Protein AF-A0A3A5AQ13-F1 (afdb_monomer_lite)

pLDDT: mean 82.37, std 20.92, range [38.09, 98.19]

Foldseek 3Di:
DPPPVVVPPLVVLVVVLVVLVVVLVVLVVVLVVLVVVLVVQLVVCVVVVNVVSNVVSVVVSVVVNVVSVVVNVVSVVVSVVSCVVDPSPPPPPPPPDD

Secondary structure (DSSP, 8-state):
--SGGGTTTHHHHHHHHHHHHHHHHHHHHHHHHHHHHHHHHHHHHHHTT-HHHHHHHHHHHHHHHHHHHHHHHHHHHHHHHHHHH-------------

Structure (mmCIF, N/CA/C/O backbone):
data_AF-A0A3A5AQ13-F1
#
_entry.id   AF-A0A3A5AQ13-F1
#
loop_
_atom_site.group_PDB
_atom_site.id
_atom_site.type_symbol
_atom_site.label_atom_id
_atom_site.label_alt_id
_atom_site.label_comp_id
_atom_site.label_asym_id
_atom_site.label_entity_id
_atom_site.label_seq_id
_atom_site.pdbx_PDB_ins_code
_atom_site.Cartn_x
_atom_site.Cartn_y
_atom_site.Cartn_z
_atom_site.occupancy
_atom_site.B_iso_or_equiv
_atom_site.auth_seq_id
_atom_site.auth_comp_id
_atom_site.auth_asym_id
_atom_site.auth_atom_id
_atom_site.pdbx_PDB_model_num
ATOM 1 N N . MET A 1 1 ? 24.583 -4.441 -42.143 1.00 41.78 1 MET A N 1
ATOM 2 C CA . MET A 1 1 ? 23.863 -5.119 -41.044 1.00 41.78 1 MET A CA 1
ATOM 3 C C . MET A 1 1 ? 24.475 -4.766 -39.685 1.00 41.78 1 MET A C 1
ATOM 5 O O . MET A 1 1 ? 25.097 -5.616 -39.075 1.00 41.78 1 MET A O 1
ATOM 9 N N . ARG A 1 2 ? 24.401 -3.507 -39.223 1.00 47.44 2 ARG A N 1
ATOM 10 C CA . ARG A 1 2 ? 24.935 -3.123 -37.889 1.00 47.44 2 ARG A CA 1
ATOM 11 C C . ARG A 1 2 ? 24.047 -2.176 -37.077 1.00 47.44 2 ARG A C 1
ATOM 13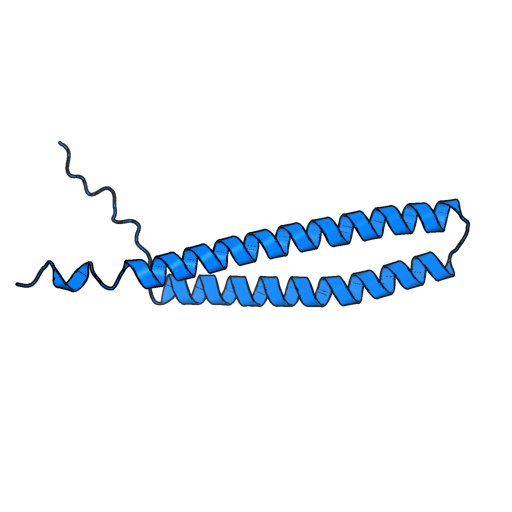 O O . ARG A 1 2 ? 24.408 -1.851 -35.951 1.00 47.44 2 ARG A O 1
ATOM 20 N N . GLU A 1 3 ? 22.902 -1.756 -37.612 1.00 46.75 3 GLU A N 1
ATOM 21 C CA . GLU A 1 3 ? 21.985 -0.842 -36.910 1.00 46.75 3 GLU A CA 1
ATOM 22 C C . GLU A 1 3 ? 20.636 -1.482 -36.552 1.00 46.75 3 GLU A C 1
ATOM 24 O O . GLU A 1 3 ? 19.991 -1.041 -35.605 1.00 46.75 3 GLU A O 1
ATOM 29 N N . GLU A 1 4 ? 20.239 -2.568 -37.220 1.00 45.78 4 GLU A N 1
ATOM 30 C CA . GLU A 1 4 ? 18.948 -3.233 -36.979 1.00 45.78 4 GLU A CA 1
ATOM 31 C C . GLU A 1 4 ? 18.975 -4.177 -35.762 1.00 45.78 4 GLU A C 1
ATOM 33 O O . GLU A 1 4 ? 17.996 -4.246 -35.025 1.00 45.78 4 GLU A O 1
ATOM 38 N N . GLU A 1 5 ? 20.122 -4.785 -35.437 1.00 46.28 5 GLU A N 1
ATOM 39 C CA . GLU A 1 5 ? 20.270 -5.685 -34.274 1.00 46.28 5 GLU A CA 1
ATOM 40 C C . GLU A 1 5 ? 20.201 -4.966 -32.909 1.00 46.28 5 GLU A C 1
ATOM 42 O O . GLU A 1 5 ? 20.099 -5.608 -31.866 1.00 46.28 5 GLU A O 1
ATOM 47 N N . LYS A 1 6 ? 20.240 -3.625 -32.874 1.00 47.88 6 LYS A N 1
ATOM 48 C CA . LYS A 1 6 ? 20.160 -2.856 -31.616 1.00 47.88 6 LYS A CA 1
ATOM 49 C C . LYS A 1 6 ? 18.740 -2.479 -31.191 1.00 47.88 6 LYS A C 1
ATOM 51 O O . LYS A 1 6 ? 18.560 -2.078 -30.043 1.00 47.88 6 LYS A O 1
ATOM 56 N N . LYS A 1 7 ? 17.737 -2.597 -32.068 1.00 48.56 7 LYS A N 1
ATOM 57 C CA . LYS A 1 7 ? 16.341 -2.255 -31.730 1.00 48.56 7 LYS A CA 1
ATOM 58 C C . LYS A 1 7 ? 15.591 -3.396 -31.036 1.00 48.56 7 LYS A C 1
ATOM 60 O O . LYS A 1 7 ? 14.689 -3.132 -30.252 1.00 48.56 7 LYS A O 1
ATOM 65 N N . GLU A 1 8 ? 16.010 -4.641 -31.242 1.00 46.59 8 GLU A N 1
ATOM 66 C CA . GLU A 1 8 ? 15.258 -5.831 -30.814 1.00 46.59 8 GLU A CA 1
ATOM 67 C C . GLU A 1 8 ? 15.323 -6.111 -29.295 1.00 46.59 8 GLU A C 1
ATOM 69 O O . GLU A 1 8 ? 14.461 -6.787 -28.741 1.00 46.59 8 GLU A O 1
ATOM 74 N N . TYR A 1 9 ? 16.297 -5.534 -28.577 1.00 49.91 9 TYR A N 1
ATOM 75 C CA . TYR A 1 9 ? 16.516 -5.794 -27.142 1.00 49.91 9 TYR A CA 1
ATOM 76 C C . TYR A 1 9 ? 16.085 -4.671 -26.180 1.00 49.91 9 TYR A C 1
ATOM 78 O O . TYR A 1 9 ? 16.162 -4.853 -24.961 1.00 49.91 9 TYR A O 1
ATOM 86 N N . LEU A 1 10 ? 15.629 -3.519 -26.686 1.00 53.03 10 LEU A N 1
ATOM 87 C CA . LEU A 1 10 ? 15.206 -2.380 -25.852 1.00 53.03 10 LEU A CA 1
ATOM 88 C C . LEU A 1 10 ? 13.770 -2.539 -25.314 1.00 53.03 10 LEU A C 1
ATOM 90 O O . LEU A 1 10 ? 13.493 -2.183 -24.166 1.00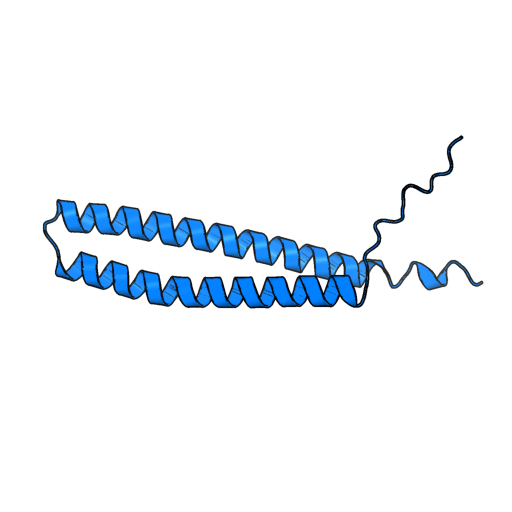 53.03 10 LEU A O 1
ATOM 94 N N . GLU A 1 11 ? 12.864 -3.136 -26.091 1.00 56.88 11 GLU A N 1
ATOM 95 C CA . GLU A 1 11 ? 11.444 -3.264 -25.725 1.00 56.88 11 GLU A CA 1
ATOM 96 C C . GLU A 1 11 ? 11.155 -4.142 -24.488 1.00 56.88 11 GLU A C 1
ATOM 98 O O . GLU A 1 11 ? 10.316 -3.750 -23.664 1.00 56.88 11 GLU A O 1
ATOM 103 N N . PRO A 1 12 ? 11.843 -5.282 -24.255 1.00 65.00 12 PRO A N 1
ATOM 104 C CA . PRO A 1 12 ? 11.530 -6.145 -23.116 1.00 65.00 12 PRO A CA 1
ATOM 105 C C . PRO A 1 12 ? 11.837 -5.493 -21.763 1.00 65.00 12 PRO A C 1
ATOM 107 O O . PRO A 1 12 ? 11.077 -5.661 -20.808 1.00 65.00 12 PRO A O 1
ATOM 110 N N . LYS A 1 13 ? 12.931 -4.724 -21.669 1.00 68.25 13 LYS A N 1
ATOM 111 C CA . LYS A 1 13 ? 13.359 -4.081 -20.415 1.00 68.25 13 LYS A CA 1
ATOM 112 C C . LYS A 1 13 ? 12.541 -2.830 -20.092 1.00 68.25 13 LYS A C 1
ATOM 114 O O . LYS A 1 13 ? 12.182 -2.632 -18.933 1.00 68.25 13 LYS A O 1
ATOM 119 N N . CYS A 1 14 ? 12.157 -2.038 -21.094 1.00 73.81 14 CYS A N 1
ATOM 120 C CA . CYS A 1 14 ? 11.274 -0.889 -20.866 1.00 73.81 14 CYS A CA 1
ATOM 121 C C . CYS A 1 14 ? 9.849 -1.316 -20.504 1.00 73.81 14 CYS A C 1
ATOM 123 O O . CYS A 1 14 ? 9.227 -0.709 -19.631 1.00 73.81 14 CYS A O 1
ATOM 125 N N . THR A 1 15 ? 9.375 -2.432 -21.062 1.00 81.31 15 THR A N 1
ATOM 126 C CA . THR A 1 15 ? 8.127 -3.069 -20.623 1.00 81.31 15 THR A CA 1
ATOM 127 C C . THR A 1 15 ? 8.211 -3.543 -19.165 1.00 81.31 15 THR A C 1
ATOM 129 O O . THR A 1 15 ? 7.252 -3.388 -18.411 1.00 81.31 15 THR A O 1
ATOM 132 N N . GLN A 1 16 ? 9.353 -4.083 -18.721 1.00 83.38 16 GLN A N 1
ATOM 133 C CA . GLN A 1 16 ? 9.552 -4.462 -17.313 1.00 83.38 16 GLN A CA 1
ATOM 134 C C . GLN A 1 16 ? 9.535 -3.248 -16.377 1.00 83.38 16 GLN A C 1
ATOM 136 O O . GLN A 1 16 ? 8.858 -3.288 -15.350 1.00 83.38 16 GLN A O 1
ATOM 141 N N . LEU A 1 17 ? 10.207 -2.153 -16.748 1.00 86.25 17 LEU A N 1
ATOM 142 C CA . LEU A 1 17 ? 10.188 -0.911 -15.972 1.00 86.25 17 LEU A CA 1
ATOM 143 C C . LEU A 1 17 ? 8.770 -0.331 -15.858 1.00 86.25 17 LEU A C 1
ATOM 145 O O . LEU A 1 17 ? 8.358 0.088 -14.777 1.00 86.25 17 LEU A O 1
ATOM 149 N N . MET A 1 18 ? 8.004 -0.353 -16.951 1.00 88.62 18 MET A N 1
ATOM 150 C CA . MET A 1 18 ? 6.599 0.062 -16.960 1.00 88.62 18 MET A CA 1
ATOM 151 C C . MET A 1 18 ? 5.765 -0.775 -15.984 1.00 88.62 18 MET A C 1
ATOM 153 O O . MET A 1 18 ? 5.117 -0.215 -15.104 1.00 88.62 18 MET A O 1
ATOM 157 N N . ARG A 1 19 ? 5.874 -2.108 -16.047 1.00 90.50 19 ARG A N 1
ATOM 158 C CA . ARG A 1 19 ? 5.176 -3.020 -15.123 1.00 90.50 19 ARG A CA 1
ATOM 159 C C . ARG A 1 19 ? 5.565 -2.797 -13.662 1.00 90.50 19 ARG A C 1
ATOM 161 O O . ARG A 1 19 ? 4.713 -2.896 -12.779 1.00 90.50 19 ARG A O 1
ATOM 168 N N . LEU A 1 20 ? 6.835 -2.496 -13.380 1.00 92.50 20 LEU A N 1
ATOM 169 C CA . LEU A 1 20 ? 7.288 -2.155 -12.027 1.00 92.50 20 LEU A CA 1
ATOM 170 C C . LEU A 1 20 ? 6.663 -0.842 -11.539 1.00 92.50 20 LEU A C 1
ATOM 172 O O . LEU A 1 20 ? 6.217 -0.771 -10.395 1.00 92.50 20 LEU A O 1
ATOM 176 N N . ARG A 1 21 ? 6.574 0.179 -12.400 1.00 94.12 21 ARG A N 1
ATOM 177 C CA . ARG A 1 21 ? 5.917 1.457 -12.079 1.00 94.12 21 ARG A CA 1
ATOM 178 C C . ARG A 1 21 ? 4.413 1.291 -11.853 1.00 94.12 21 ARG A C 1
ATOM 180 O O . ARG A 1 21 ? 3.894 1.828 -10.878 1.00 94.12 21 ARG A O 1
ATOM 187 N N . GLU A 1 22 ? 3.733 0.504 -12.681 1.00 96.00 22 GLU A N 1
ATOM 188 C CA . GLU A 1 22 ? 2.320 0.143 -12.483 1.00 96.00 22 GLU A CA 1
ATOM 189 C C . GLU A 1 22 ? 2.114 -0.615 -11.167 1.00 96.00 22 GLU A C 1
ATOM 191 O O . GLU A 1 22 ? 1.216 -0.297 -10.388 1.00 96.00 22 GLU A O 1
ATOM 196 N N . SER A 1 23 ? 2.998 -1.571 -10.866 1.00 96.38 23 SER A N 1
ATOM 197 C CA . SER A 1 23 ? 2.972 -2.313 -9.601 1.00 96.38 23 SER A CA 1
ATOM 198 C C . SER A 1 23 ? 3.170 -1.386 -8.399 1.00 96.38 23 SER A C 1
ATOM 200 O O . SER A 1 23 ? 2.464 -1.509 -7.398 1.00 96.38 23 SER A O 1
ATOM 202 N N . LEU A 1 24 ? 4.098 -0.427 -8.495 1.00 97.94 24 LEU A N 1
ATOM 203 C CA . LEU A 1 24 ? 4.322 0.586 -7.464 1.00 97.94 24 LEU A CA 1
ATOM 204 C C . LEU A 1 24 ? 3.084 1.469 -7.259 1.00 97.94 24 LEU A C 1
ATOM 206 O O . LEU A 1 24 ? 2.724 1.747 -6.115 1.00 97.94 24 LEU A O 1
ATOM 210 N N . HIS A 1 25 ? 2.424 1.882 -8.342 1.00 98.00 25 HIS A N 1
ATOM 211 C CA . HIS A 1 25 ? 1.178 2.641 -8.272 1.00 98.00 25 HIS A CA 1
ATOM 212 C C . HIS A 1 25 ? 0.085 1.844 -7.548 1.00 98.00 25 HIS A C 1
ATOM 214 O O . HIS A 1 25 ? -0.412 2.302 -6.522 1.00 98.00 25 HIS A O 1
ATOM 220 N N . GLY A 1 26 ? -0.172 0.599 -7.960 1.00 98.06 26 GLY A N 1
ATOM 221 C CA . GLY A 1 26 ? -1.164 -0.256 -7.301 1.00 98.06 26 GLY A CA 1
ATOM 222 C C . GLY A 1 26 ? -0.852 -0.542 -5.824 1.00 98.06 26 GLY A C 1
ATOM 223 O O . GLY A 1 26 ? -1.759 -0.658 -4.999 1.00 98.06 26 GLY A O 1
ATOM 224 N N . LEU A 1 27 ? 0.428 -0.620 -5.440 1.00 98.19 27 LEU A N 1
ATOM 225 C CA . LEU A 1 27 ? 0.825 -0.739 -4.033 1.00 98.19 27 LEU A CA 1
ATOM 226 C C . LEU A 1 27 ? 0.517 0.529 -3.222 1.00 98.19 27 LEU A C 1
ATOM 228 O O . LEU A 1 27 ? 0.122 0.417 -2.057 1.00 98.19 27 LEU A O 1
ATOM 232 N N . ARG A 1 28 ? 0.688 1.715 -3.815 1.00 98.19 28 ARG A N 1
ATOM 233 C CA . ARG A 1 28 ? 0.344 3.001 -3.187 1.00 98.19 28 ARG A CA 1
ATOM 234 C C . ARG A 1 28 ? -1.170 3.149 -3.042 1.00 98.19 28 ARG A C 1
ATOM 236 O O . ARG A 1 28 ? -1.628 3.406 -1.933 1.00 98.19 28 ARG A O 1
ATOM 243 N N . ASP A 1 29 ? -1.938 2.815 -4.074 1.00 98.00 29 ASP A N 1
ATOM 244 C CA . ASP A 1 29 ? -3.406 2.807 -4.002 1.00 98.00 29 ASP A CA 1
ATOM 245 C C . ASP A 1 29 ? -3.906 1.848 -2.917 1.00 98.00 29 ASP A C 1
ATOM 247 O O . ASP A 1 29 ? -4.788 2.168 -2.118 1.00 98.00 29 ASP A O 1
ATOM 251 N N . LYS A 1 30 ? -3.289 0.665 -2.818 1.00 97.12 30 LYS A N 1
ATOM 252 C CA . LYS A 1 30 ? -3.600 -0.299 -1.760 1.00 97.12 30 LYS A CA 1
ATOM 253 C C . LYS A 1 30 ? -3.280 0.245 -0.366 1.00 97.12 30 LYS A C 1
ATOM 255 O O . LYS A 1 30 ? -4.023 -0.045 0.574 1.00 97.12 30 LYS A O 1
ATOM 260 N N . LYS A 1 31 ? -2.189 1.005 -0.203 1.00 97.62 31 LYS A N 1
ATOM 261 C CA . LYS A 1 31 ? -1.849 1.669 1.067 1.00 97.62 31 LYS A CA 1
ATOM 262 C C . LYS A 1 31 ? -2.947 2.658 1.464 1.00 97.62 31 LYS A C 1
ATOM 264 O O . LYS A 1 31 ? -3.403 2.616 2.609 1.00 97.62 31 LYS A O 1
ATOM 269 N N . ASP A 1 32 ? -3.399 3.479 0.524 1.00 97.06 32 ASP A N 1
ATOM 270 C CA . ASP A 1 32 ? -4.444 4.476 0.765 1.00 97.06 32 ASP A CA 1
ATOM 271 C C . ASP A 1 32 ? -5.793 3.821 1.075 1.00 97.06 32 ASP A C 1
ATOM 273 O O . ASP A 1 32 ? -6.458 4.192 2.045 1.00 97.06 32 ASP A O 1
ATOM 277 N N . LEU A 1 33 ? -6.152 2.758 0.349 1.00 96.88 33 LEU A N 1
ATOM 278 C CA . LEU A 1 33 ? -7.358 1.978 0.618 1.00 96.88 33 LEU A CA 1
ATOM 279 C C . LEU A 1 33 ? -7.342 1.356 2.021 1.00 96.88 33 LEU A C 1
ATOM 281 O O . LEU A 1 33 ? -8.327 1.440 2.754 1.00 96.88 33 LEU A O 1
ATOM 285 N N . VAL A 1 34 ? -6.226 0.747 2.431 1.00 96.69 34 VAL A N 1
ATOM 286 C CA . VAL A 1 34 ? -6.096 0.144 3.768 1.00 96.69 34 VAL A CA 1
ATOM 287 C C . VAL A 1 34 ? -6.211 1.202 4.869 1.00 96.69 34 VAL A C 1
ATOM 289 O O . VAL A 1 34 ? -6.817 0.935 5.910 1.00 96.69 34 VAL A O 1
ATOM 292 N N . LYS A 1 35 ? -5.693 2.413 4.638 1.00 97.25 35 LYS A N 1
ATOM 293 C CA . LYS A 1 35 ? -5.876 3.550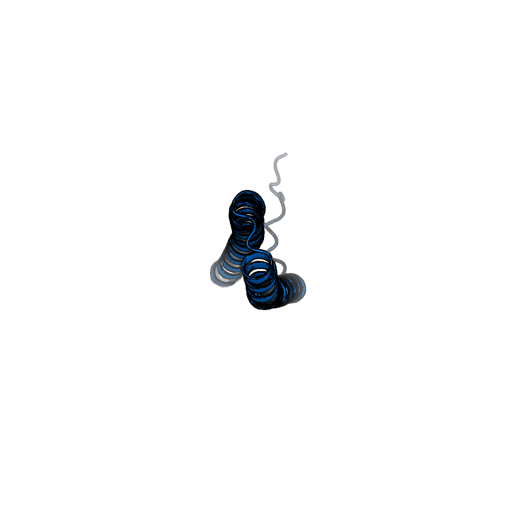 5.546 1.00 97.25 35 LYS A CA 1
ATOM 294 C C . LYS A 1 35 ? -7.347 3.973 5.629 1.00 97.25 35 LYS A C 1
ATOM 296 O O . LYS A 1 35 ? -7.867 4.088 6.738 1.00 97.25 35 LYS A O 1
ATOM 301 N N . ALA A 1 36 ? -8.030 4.117 4.495 1.00 97.12 36 ALA A N 1
ATOM 302 C CA . ALA A 1 36 ? -9.446 4.481 4.453 1.00 97.12 36 ALA A CA 1
ATOM 303 C C . ALA A 1 36 ? -10.339 3.445 5.165 1.00 97.12 36 ALA A C 1
ATOM 305 O O . ALA A 1 36 ? -11.201 3.812 5.964 1.00 97.12 36 ALA A O 1
ATOM 306 N N . ILE A 1 37 ? -10.088 2.147 4.949 1.00 96.19 37 ILE A N 1
ATOM 307 C CA . ILE A 1 37 ? -10.792 1.053 5.640 1.00 96.19 37 ILE A CA 1
ATOM 308 C C . ILE A 1 37 ? -10.547 1.118 7.151 1.00 96.19 37 ILE A C 1
ATOM 310 O O . ILE A 1 37 ? -11.487 0.993 7.935 1.00 96.19 37 ILE A O 1
ATOM 314 N N . LYS A 1 38 ? -9.297 1.339 7.581 1.00 97.50 38 LYS A N 1
ATOM 315 C CA . LYS A 1 38 ? -8.963 1.498 9.003 1.00 97.50 38 LYS A CA 1
ATOM 316 C C . LYS A 1 38 ? -9.735 2.655 9.631 1.00 97.50 38 LYS A C 1
ATOM 318 O O . LYS A 1 38 ? -10.284 2.488 10.713 1.00 97.50 38 LYS A O 1
ATOM 323 N N . GLU A 1 39 ? -9.797 3.806 8.971 1.00 97.88 39 GLU A N 1
ATOM 324 C CA . GLU A 1 39 ? -10.530 4.975 9.469 1.00 97.88 39 GLU A CA 1
ATOM 325 C C . GLU A 1 39 ? -12.042 4.731 9.540 1.00 97.88 39 GLU A C 1
ATOM 327 O O . GLU A 1 39 ? -12.671 5.092 10.532 1.00 97.88 39 GLU A O 1
ATOM 332 N N . ALA A 1 40 ? -12.627 4.081 8.530 1.00 97.62 40 ALA A N 1
ATOM 333 C CA . ALA A 1 40 ? -14.044 3.722 8.538 1.00 97.62 40 ALA A CA 1
ATOM 334 C C . ALA A 1 40 ? -14.386 2.759 9.686 1.00 97.62 40 ALA A C 1
ATOM 336 O O . ALA A 1 40 ? -15.351 2.983 10.417 1.00 97.62 40 ALA A O 1
ATOM 337 N N . ASN A 1 41 ? -13.559 1.732 9.885 1.00 97.25 41 ASN A N 1
ATOM 338 C CA . ASN A 1 41 ? -13.765 0.750 10.945 1.00 97.25 41 ASN A CA 1
ATOM 339 C C . ASN A 1 41 ? -13.569 1.360 12.338 1.00 97.25 41 ASN A C 1
ATOM 341 O O . ASN A 1 41 ? -14.343 1.051 13.240 1.00 97.25 41 ASN A O 1
ATOM 345 N N . LEU A 1 42 ? -12.580 2.246 12.516 1.00 97.50 42 LEU A N 1
ATOM 346 C CA . LEU A 1 42 ? -12.388 2.956 13.784 1.00 97.50 42 LEU A CA 1
ATOM 347 C C . LEU A 1 42 ? -13.602 3.811 14.134 1.00 97.50 42 LEU A C 1
ATOM 349 O O . LEU A 1 42 ? -14.131 3.658 15.229 1.00 97.50 42 LEU A O 1
ATOM 353 N N . ARG A 1 43 ? -14.110 4.613 13.188 1.00 97.38 43 ARG A N 1
ATOM 354 C CA . ARG A 1 43 ? -15.337 5.397 13.407 1.00 97.38 43 ARG A CA 1
ATOM 355 C C . ARG A 1 43 ? -16.514 4.508 13.813 1.00 97.38 43 ARG A C 1
ATOM 357 O O . ARG A 1 43 ? -17.279 4.864 14.700 1.00 97.38 43 ARG A O 1
ATOM 364 N N . SER A 1 44 ? -16.658 3.340 13.186 1.00 97.56 44 SER A N 1
ATOM 365 C CA . SER A 1 44 ? -17.716 2.386 13.540 1.00 97.56 44 SER A CA 1
ATOM 366 C C . SER A 1 44 ? -17.559 1.834 14.962 1.00 97.56 44 SER A C 1
ATOM 368 O O . SER A 1 44 ? -18.552 1.719 15.681 1.00 97.56 44 SER A O 1
ATOM 370 N N . ALA A 1 45 ? -16.334 1.488 15.367 1.00 96.81 45 ALA A N 1
ATOM 371 C CA . ALA A 1 45 ? -16.039 0.977 16.703 1.00 96.81 45 ALA A CA 1
ATOM 372 C C . ALA A 1 45 ? -16.242 2.054 17.782 1.00 96.81 45 ALA A C 1
ATOM 374 O O . ALA A 1 45 ? -16.850 1.777 18.815 1.00 96.81 45 ALA A O 1
ATOM 375 N N . GLU A 1 46 ? -15.805 3.287 17.514 1.00 95.31 46 GLU A N 1
ATOM 376 C CA . GLU A 1 46 ? -16.000 4.459 18.377 1.00 95.31 46 GLU A CA 1
ATOM 377 C C . GLU A 1 46 ? -17.489 4.762 18.574 1.00 95.31 46 GLU A C 1
ATOM 379 O O . GLU A 1 46 ? -17.956 4.827 19.708 1.00 95.31 46 GLU A O 1
ATOM 384 N N . ASN A 1 47 ? -18.266 4.827 17.486 1.00 97.50 47 ASN A N 1
ATOM 385 C CA . ASN A 1 47 ? -19.717 5.050 17.542 1.00 97.50 47 ASN A CA 1
ATOM 386 C C . ASN A 1 47 ? -20.472 3.943 18.295 1.00 97.50 47 ASN A C 1
ATOM 388 O O . ASN A 1 47 ? -21.584 4.165 18.770 1.00 97.50 47 ASN A O 1
ATOM 392 N N . SER A 1 48 ? -19.876 2.754 18.394 1.00 96.69 48 SER A N 1
ATOM 393 C CA . SER A 1 48 ? -20.443 1.598 19.093 1.00 96.69 48 SER A CA 1
ATOM 394 C C . SER A 1 48 ? -19.882 1.417 20.510 1.00 96.69 48 SER A C 1
ATOM 396 O O . SER A 1 48 ? -20.211 0.422 21.154 1.00 96.69 48 SER A O 1
ATOM 398 N N . ASN A 1 49 ? -19.033 2.333 21.000 1.00 96.56 49 ASN A N 1
ATOM 399 C CA . ASN A 1 49 ? -18.317 2.225 22.279 1.00 96.56 49 ASN A CA 1
ATOM 400 C C . ASN A 1 49 ? -17.567 0.886 22.452 1.00 96.56 49 ASN A C 1
ATOM 402 O O . ASN A 1 49 ? -17.618 0.266 23.514 1.00 96.56 49 ASN A O 1
ATOM 406 N N . GLN A 1 50 ? -16.860 0.432 21.411 1.00 97.06 50 GLN A N 1
ATOM 407 C CA . GLN A 1 50 ? -16.081 -0.814 21.416 1.00 97.06 50 GLN A CA 1
ATOM 408 C C . GLN A 1 50 ? -14.564 -0.532 21.420 1.00 97.06 50 GLN A C 1
ATOM 410 O O . GLN A 1 50 ? -13.911 -0.637 20.378 1.00 97.06 50 GLN A O 1
ATOM 415 N N . PRO A 1 51 ? -13.960 -0.181 22.572 1.00 94.69 51 PRO A N 1
ATOM 416 C CA . PRO A 1 51 ? -12.541 0.183 22.643 1.00 94.69 51 PRO A CA 1
ATOM 417 C C . PRO A 1 51 ? -11.599 -0.983 22.304 1.00 94.69 51 PRO A C 1
ATOM 419 O O . PRO A 1 51 ? -10.587 -0.782 21.633 1.00 94.69 51 PRO A O 1
ATOM 422 N N . GLU A 1 52 ? -11.950 -2.213 22.691 1.00 97.19 52 GLU A N 1
ATOM 423 C CA . GLU A 1 52 ? -11.174 -3.413 22.339 1.00 97.19 52 GLU A CA 1
ATOM 424 C C . GLU A 1 52 ? -11.168 -3.663 20.822 1.00 97.19 52 GLU A C 1
ATOM 426 O O . GLU A 1 52 ? -10.155 -4.073 20.245 1.00 97.19 52 GLU A O 1
ATOM 431 N N . GLU A 1 53 ? -12.284 -3.361 20.150 1.00 96.69 53 GLU A N 1
ATOM 432 C CA . GLU A 1 53 ? -12.382 -3.467 18.697 1.00 96.69 53 GLU A CA 1
ATOM 433 C C . GLU A 1 53 ? -11.498 -2.432 18.005 1.00 96.69 53 GLU A C 1
ATOM 435 O O . GLU A 1 53 ? -10.768 -2.768 17.069 1.00 96.69 53 GLU A O 1
ATOM 440 N N . ALA A 1 54 ? -11.510 -1.190 18.495 1.00 96.31 54 ALA A N 1
ATOM 441 C CA . ALA A 1 54 ? -10.653 -0.128 17.983 1.00 96.31 54 ALA A CA 1
ATOM 442 C C . ALA A 1 54 ? -9.163 -0.508 18.081 1.00 96.31 54 ALA A C 1
ATOM 444 O O . ALA A 1 54 ? -8.417 -0.375 17.103 1.00 96.31 54 ALA A O 1
ATOM 445 N N . GLU A 1 55 ? -8.735 -1.078 19.213 1.00 96.44 55 GLU A N 1
ATOM 446 C CA . GLU A 1 55 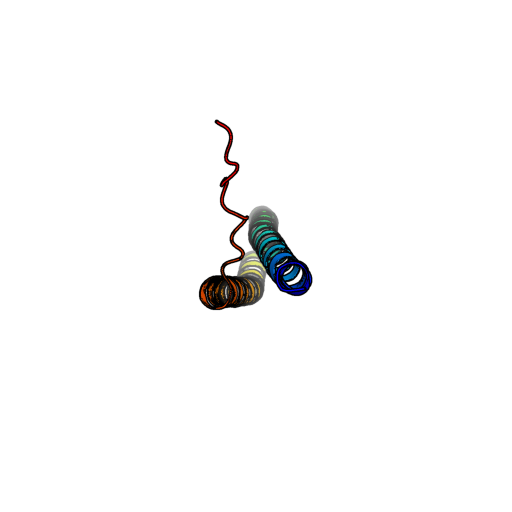? -7.362 -1.560 19.390 1.00 96.44 55 GLU A CA 1
ATOM 447 C C . GLU A 1 55 ? -7.026 -2.695 18.407 1.00 96.44 55 GLU A C 1
ATOM 449 O O . GLU A 1 55 ? -5.962 -2.702 17.771 1.00 96.44 55 GLU A O 1
ATOM 454 N N . ARG A 1 56 ? -7.950 -3.646 18.222 1.00 96.81 56 ARG A N 1
ATOM 455 C CA . ARG A 1 56 ? -7.793 -4.759 17.277 1.00 96.81 56 ARG A CA 1
ATOM 456 C C . ARG A 1 56 ? -7.668 -4.274 15.833 1.00 96.81 56 ARG A C 1
ATOM 458 O O . ARG A 1 56 ? -6.808 -4.773 15.098 1.00 96.81 56 ARG A O 1
ATOM 465 N N . ILE A 1 57 ? -8.483 -3.301 15.429 1.00 97.31 57 ILE A N 1
ATOM 466 C CA . ILE A 1 57 ? -8.415 -2.655 14.111 1.00 97.31 57 ILE A CA 1
ATOM 467 C C . ILE A 1 57 ? -7.041 -2.010 13.918 1.00 97.31 57 ILE A C 1
ATOM 469 O O . ILE A 1 57 ? -6.398 -2.227 12.888 1.00 97.31 57 ILE A O 1
ATOM 473 N N . GLN A 1 58 ? -6.554 -1.272 14.917 1.00 95.69 58 GLN A N 1
ATOM 474 C CA . GLN A 1 58 ? -5.267 -0.588 14.836 1.00 95.69 58 GLN A CA 1
ATOM 475 C C . GLN A 1 58 ? -4.093 -1.569 14.729 1.00 95.69 58 GLN A C 1
ATOM 477 O O . GLN A 1 58 ? -3.224 -1.392 13.871 1.00 95.69 58 GLN A O 1
ATOM 482 N N . LYS A 1 59 ? -4.097 -2.654 15.513 1.00 95.94 59 LYS A N 1
ATOM 483 C CA . LYS A 1 59 ? -3.092 -3.728 15.418 1.00 95.94 59 LYS A CA 1
ATOM 484 C C . LYS A 1 59 ? -3.080 -4.380 14.033 1.00 95.94 59 LYS A C 1
ATOM 486 O O . LYS A 1 59 ? -2.015 -4.510 13.426 1.00 95.94 59 LYS A O 1
ATOM 491 N N . ARG A 1 60 ? -4.252 -4.748 13.499 1.00 94.38 60 ARG A N 1
ATOM 492 C CA . ARG A 1 60 ? -4.372 -5.344 12.153 1.00 94.38 60 ARG A CA 1
ATOM 493 C C . ARG A 1 60 ? -3.890 -4.392 11.061 1.00 94.38 60 ARG A C 1
ATOM 495 O O . ARG A 1 60 ? -3.178 -4.819 10.154 1.00 94.38 60 ARG A O 1
ATOM 502 N N . TYR A 1 61 ? -4.232 -3.109 11.168 1.00 95.69 61 TYR A N 1
ATOM 503 C CA . TYR A 1 61 ? -3.770 -2.082 10.240 1.00 95.69 61 TYR A CA 1
ATOM 504 C C . TYR A 1 61 ? -2.243 -1.985 10.211 1.00 95.69 61 TYR A C 1
ATOM 506 O O . TYR A 1 61 ? -1.663 -2.051 9.132 1.00 95.69 61 TYR A O 1
ATOM 514 N N . LEU A 1 62 ? -1.577 -1.906 11.368 1.00 95.00 62 LEU A N 1
ATOM 515 C CA . LEU A 1 62 ? -0.111 -1.816 11.434 1.00 95.00 62 LEU A CA 1
ATOM 516 C C . LEU A 1 62 ? 0.577 -3.048 10.818 1.00 95.00 62 LEU A C 1
ATOM 518 O O . LEU A 1 62 ? 1.551 -2.923 10.068 1.00 95.00 62 LEU A O 1
ATOM 522 N N . GLN A 1 63 ? 0.037 -4.245 11.067 1.00 92.19 63 GLN A N 1
ATOM 523 C CA . GLN A 1 63 ? 0.542 -5.483 10.466 1.00 92.19 63 GLN A CA 1
ATOM 524 C C . GLN A 1 63 ? 0.374 -5.506 8.939 1.00 92.19 63 GLN A C 1
ATOM 526 O O . GLN A 1 63 ? 1.277 -5.948 8.228 1.00 92.19 63 GLN A O 1
ATOM 531 N N . GLY A 1 64 ? -0.759 -5.029 8.417 1.00 91.19 64 GLY A N 1
ATOM 532 C CA . GLY A 1 64 ? -0.997 -4.929 6.975 1.00 91.19 64 GLY A CA 1
ATOM 533 C C . GLY A 1 64 ? -0.148 -3.846 6.304 1.00 91.19 64 GLY A C 1
ATOM 534 O O . GLY A 1 64 ? 0.459 -4.094 5.261 1.00 91.19 64 GLY A O 1
ATOM 535 N N . LEU A 1 65 ? -0.058 -2.672 6.933 1.00 95.81 65 LEU A N 1
ATOM 536 C CA . LEU A 1 65 ? 0.679 -1.513 6.435 1.00 95.81 65 LEU A CA 1
ATOM 537 C C . LEU A 1 65 ? 2.162 -1.835 6.258 1.00 95.81 65 LEU A C 1
ATOM 539 O O . LEU A 1 65 ? 2.709 -1.590 5.187 1.00 95.81 65 LEU A O 1
ATOM 543 N N . SER A 1 66 ? 2.793 -2.459 7.257 1.00 95.19 66 SER A N 1
ATOM 544 C CA . SER A 1 66 ? 4.222 -2.802 7.187 1.00 95.19 66 SER A CA 1
ATOM 545 C C . SER A 1 66 ? 4.564 -3.698 5.987 1.00 95.19 66 SER A C 1
ATOM 547 O O . SER A 1 66 ? 5.593 -3.499 5.339 1.00 95.19 66 SER A O 1
ATOM 549 N N . LYS A 1 67 ? 3.682 -4.645 5.631 1.00 95.62 67 LYS A N 1
ATOM 550 C CA . LYS A 1 67 ? 3.852 -5.511 4.451 1.00 95.62 67 LYS A CA 1
ATOM 551 C C . LYS A 1 67 ? 3.765 -4.723 3.145 1.00 95.62 67 LYS A C 1
ATOM 553 O O . LYS A 1 67 ? 4.573 -4.961 2.248 1.00 95.62 67 LYS A O 1
ATOM 558 N N . ILE A 1 68 ? 2.811 -3.795 3.044 1.00 97.06 68 ILE A N 1
ATOM 559 C CA . ILE A 1 68 ? 2.643 -2.936 1.864 1.00 97.06 68 ILE A CA 1
ATOM 560 C C . ILE A 1 68 ? 3.845 -2.001 1.723 1.00 97.06 68 ILE A C 1
ATOM 562 O O . ILE A 1 68 ? 4.439 -1.931 0.654 1.00 97.06 68 ILE A O 1
ATOM 566 N N . GLU A 1 69 ? 4.275 -1.354 2.804 1.00 97.62 69 GLU A N 1
ATOM 567 C CA . GLU A 1 69 ? 5.428 -0.450 2.783 1.00 97.62 69 GLU A CA 1
ATOM 568 C C . GLU A 1 69 ? 6.733 -1.171 2.443 1.00 97.62 69 GLU A C 1
ATOM 570 O O . GLU A 1 69 ? 7.555 -0.645 1.695 1.00 97.62 69 GLU A O 1
ATOM 575 N N . ALA A 1 70 ? 6.921 -2.397 2.934 1.00 97.69 70 ALA A N 1
ATOM 576 C CA . ALA A 1 70 ? 8.063 -3.213 2.543 1.00 97.69 70 ALA A CA 1
ATOM 577 C C . ALA A 1 70 ? 8.026 -3.583 1.050 1.00 97.69 70 ALA A C 1
ATOM 579 O O . ALA A 1 70 ? 9.072 -3.609 0.405 1.00 97.69 70 ALA A O 1
ATOM 580 N N . ALA A 1 71 ? 6.844 -3.861 0.490 1.00 97.69 71 ALA A N 1
ATOM 581 C CA . ALA A 1 71 ? 6.690 -4.124 -0.940 1.00 97.69 71 ALA A CA 1
ATOM 582 C C . ALA A 1 71 ? 6.946 -2.869 -1.792 1.00 97.69 71 ALA A C 1
ATOM 584 O O . ALA A 1 71 ? 7.637 -2.971 -2.804 1.00 97.69 71 ALA A O 1
ATOM 585 N N . ILE A 1 72 ? 6.468 -1.699 -1.352 1.00 98.19 72 ILE A N 1
ATOM 586 C CA . ILE A 1 72 ? 6.743 -0.400 -1.986 1.00 98.19 72 ILE A CA 1
ATOM 587 C C . ILE A 1 72 ? 8.252 -0.170 -2.055 1.00 98.19 72 ILE A C 1
ATOM 589 O O . ILE A 1 72 ? 8.786 -0.048 -3.152 1.00 98.19 72 ILE A O 1
ATOM 593 N N . ARG A 1 73 ? 8.952 -0.234 -0.912 1.00 98.12 73 ARG A N 1
ATOM 594 C CA . ARG A 1 73 ? 10.407 -0.011 -0.861 1.00 98.12 73 ARG A CA 1
ATOM 595 C C . ARG A 1 73 ? 11.179 -0.963 -1.771 1.00 98.12 73 ARG A C 1
ATOM 597 O O . ARG A 1 73 ? 12.080 -0.535 -2.482 1.00 98.12 73 ARG A O 1
ATOM 604 N N . ARG A 1 74 ? 10.825 -2.254 -1.781 1.00 97.44 74 ARG A N 1
ATOM 605 C CA . ARG A 1 74 ? 11.465 -3.232 -2.679 1.00 97.44 74 ARG A CA 1
ATOM 606 C C . ARG A 1 74 ? 11.238 -2.895 -4.151 1.00 97.44 74 ARG A C 1
ATOM 608 O O . ARG A 1 74 ? 12.171 -3.008 -4.936 1.00 97.44 74 ARG A O 1
ATOM 615 N N . THR A 1 75 ? 10.027 -2.477 -4.511 1.00 96.62 75 THR A N 1
ATOM 616 C CA . THR A 1 75 ? 9.691 -2.111 -5.894 1.00 96.62 75 THR A CA 1
ATOM 617 C C . THR A 1 75 ? 10.423 -0.836 -6.313 1.00 96.62 75 THR A C 1
ATOM 619 O O . THR A 1 75 ? 10.974 -0.784 -7.405 1.00 96.62 75 THR A O 1
ATOM 622 N N . GLU A 1 76 ? 10.509 0.166 -5.433 1.00 97.25 76 GLU A N 1
ATOM 623 C CA . GLU A 1 76 ? 11.285 1.394 -5.663 1.00 97.25 76 GLU A CA 1
ATOM 624 C C . GLU A 1 76 ? 12.775 1.092 -5.871 1.00 97.25 76 GLU A C 1
ATOM 626 O O . GLU A 1 76 ? 13.365 1.582 -6.830 1.00 97.25 76 GLU A O 1
ATOM 631 N N . MET A 1 77 ? 13.367 0.221 -5.046 1.00 95.62 77 MET A N 1
ATOM 632 C CA . MET A 1 77 ? 14.754 -0.225 -5.235 1.00 95.62 77 MET A CA 1
ATOM 633 C C . MET A 1 77 ? 14.958 -0.963 -6.563 1.00 95.62 77 MET A C 1
ATOM 635 O O . MET A 1 77 ? 15.974 -0.761 -7.220 1.00 95.62 77 MET A O 1
ATOM 639 N N . GLN A 1 78 ? 14.006 -1.809 -6.972 1.00 91.56 78 GLN A N 1
ATOM 640 C CA . GLN A 1 78 ? 14.067 -2.492 -8.267 1.00 91.56 78 GLN A CA 1
ATOM 641 C C . GLN A 1 78 ? 13.989 -1.500 -9.426 1.00 91.56 78 GLN A C 1
ATOM 643 O O . GLN A 1 78 ? 14.788 -1.603 -10.349 1.00 91.56 78 GLN A O 1
ATOM 648 N N . ILE A 1 79 ? 13.083 -0.521 -9.365 1.00 91.56 79 ILE A N 1
ATOM 649 C CA . ILE A 1 79 ? 12.989 0.557 -10.361 1.00 91.56 79 ILE A CA 1
ATOM 650 C C . ILE A 1 79 ? 14.320 1.304 -10.452 1.00 91.56 79 ILE A C 1
ATOM 652 O O . ILE A 1 79 ? 14.857 1.440 -11.546 1.00 91.56 79 ILE A O 1
ATOM 656 N N . GLN A 1 80 ? 14.886 1.713 -9.314 1.00 90.94 80 GLN A N 1
ATOM 657 C CA . GLN A 1 80 ? 16.153 2.441 -9.279 1.00 90.94 80 GLN A CA 1
ATOM 658 C C . GLN A 1 80 ? 17.311 1.616 -9.860 1.00 90.94 80 GLN A C 1
ATOM 660 O O . GLN A 1 80 ? 18.107 2.141 -10.635 1.00 90.94 80 GLN A O 1
ATOM 665 N N . ALA A 1 81 ? 17.405 0.327 -9.521 1.00 88.69 81 ALA A N 1
ATOM 666 C CA . ALA A 1 81 ? 18.413 -0.569 -10.086 1.00 88.69 81 ALA A CA 1
ATOM 667 C C . ALA A 1 81 ? 18.247 -0.713 -11.608 1.00 88.69 81 ALA A C 1
ATOM 669 O O . ALA A 1 81 ? 19.221 -0.580 -12.346 1.00 88.69 81 ALA A O 1
ATOM 670 N N . PHE A 1 82 ? 17.010 -0.890 -12.085 1.00 85.06 82 PHE A N 1
ATOM 671 C CA . PHE A 1 82 ? 16.706 -0.939 -13.517 1.00 85.06 82 PHE A CA 1
ATOM 672 C C . PHE A 1 82 ? 17.111 0.352 -14.236 1.00 85.06 82 PHE A C 1
ATOM 674 O O . PHE A 1 82 ? 17.724 0.280 -15.295 1.00 85.06 82 PHE A O 1
ATOM 681 N N . GLU A 1 83 ? 16.806 1.517 -13.664 1.00 83.50 83 GLU A N 1
ATOM 682 C CA . GLU A 1 83 ? 17.136 2.824 -14.245 1.00 83.50 83 GLU A CA 1
ATOM 683 C C . GLU A 1 83 ? 18.651 3.092 -14.288 1.00 83.50 83 GLU A C 1
ATOM 685 O O . GLU A 1 83 ? 19.132 3.698 -15.246 1.00 83.50 83 GLU A O 1
ATOM 690 N N . LEU A 1 84 ? 19.410 2.615 -13.293 1.00 82.62 84 LEU A N 1
ATOM 691 C CA . LEU A 1 84 ? 20.874 2.733 -13.240 1.00 82.62 84 LEU A CA 1
ATOM 692 C C . LEU A 1 84 ? 21.584 1.786 -14.220 1.00 82.62 84 LEU A C 1
ATOM 694 O O . LEU A 1 84 ? 22.553 2.182 -14.867 1.00 82.62 84 LEU A O 1
ATOM 698 N N . GLU A 1 85 ? 21.122 0.539 -14.333 1.00 74.12 85 GLU A N 1
ATOM 699 C CA . GLU A 1 85 ? 21.734 -0.495 -15.185 1.00 74.12 85 GLU A CA 1
ATOM 700 C C . GLU A 1 85 ? 21.285 -0.420 -16.652 1.00 74.12 85 GLU A C 1
ATOM 702 O O . GLU A 1 85 ? 21.928 -0.969 -17.554 1.00 74.12 85 GLU A O 1
ATOM 707 N N . ASN A 1 86 ? 20.142 0.209 -16.912 1.00 64.19 86 ASN A N 1
ATOM 708 C CA . ASN A 1 86 ? 19.578 0.363 -18.241 1.00 64.19 86 ASN A CA 1
ATOM 709 C C . ASN A 1 86 ? 18.722 1.628 -18.267 1.00 64.19 86 ASN A C 1
ATOM 711 O O . ASN A 1 86 ? 17.527 1.565 -17.959 1.00 64.19 86 ASN A O 1
ATOM 715 N N . PRO A 1 87 ? 19.276 2.784 -18.668 1.00 61.81 87 PRO A N 1
ATOM 716 C CA . PRO A 1 87 ? 18.416 3.903 -18.956 1.00 61.81 87 PRO A CA 1
ATOM 717 C C . PRO A 1 87 ? 17.567 3.455 -20.144 1.00 61.81 87 PRO A C 1
ATOM 719 O O . PRO A 1 87 ? 18.045 3.398 -21.278 1.00 61.81 87 PRO A O 1
ATOM 722 N N . CYS A 1 88 ? 16.297 3.137 -19.891 1.00 58.88 88 CYS A N 1
ATOM 723 C CA . CYS A 1 88 ? 15.254 3.280 -20.889 1.00 58.88 88 CYS A CA 1
ATOM 724 C C . CYS A 1 88 ? 15.214 4.765 -21.217 1.00 58.88 88 CYS A C 1
ATOM 726 O O . CYS A 1 88 ? 14.345 5.507 -20.765 1.00 58.88 88 CYS A O 1
ATOM 728 N N . ARG A 1 89 ? 16.221 5.217 -21.967 1.00 52.66 89 ARG A N 1
ATOM 729 C CA . ARG A 1 89 ? 16.110 6.405 -22.768 1.00 52.66 89 ARG A CA 1
ATOM 730 C C . ARG A 1 89 ? 14.945 6.063 -23.675 1.00 52.66 89 ARG A C 1
ATOM 732 O O . ARG A 1 89 ? 15.094 5.315 -24.638 1.00 52.66 89 ARG A O 1
ATOM 739 N N . ALA A 1 90 ? 13.775 6.607 -23.333 1.00 48.91 90 ALA A N 1
ATOM 740 C CA . ALA A 1 90 ? 12.980 7.258 -24.352 1.00 48.91 90 ALA A CA 1
ATOM 741 C C . ALA A 1 90 ? 14.009 7.886 -25.279 1.00 48.91 90 ALA A C 1
ATOM 743 O O . ALA A 1 90 ? 14.820 8.693 -24.808 1.00 48.91 90 ALA A O 1
ATOM 744 N N . TRP A 1 91 ? 14.110 7.343 -26.494 1.00 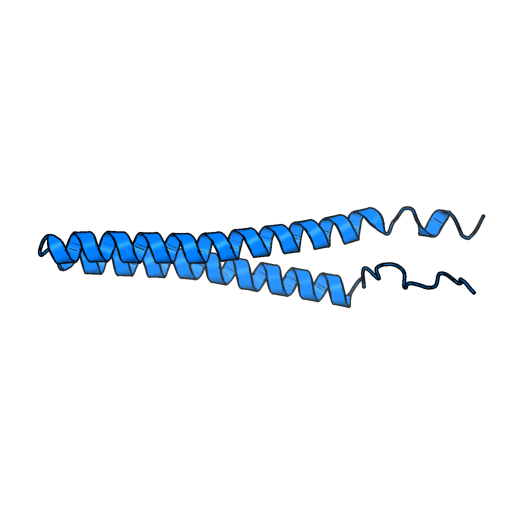43.19 91 TRP A N 1
ATOM 745 C CA . TRP A 1 91 ? 14.954 7.932 -27.509 1.00 43.19 91 TRP A CA 1
ATOM 746 C C . TRP A 1 91 ? 14.721 9.424 -27.397 1.00 43.19 91 TRP A C 1
ATOM 748 O O . TRP A 1 91 ? 13.577 9.890 -27.371 1.00 43.19 91 TRP A O 1
ATOM 758 N N . GLU A 1 92 ? 15.824 10.114 -27.136 1.00 42.38 92 GLU A N 1
ATOM 759 C CA . GLU A 1 92 ? 15.875 11.553 -27.122 1.00 42.38 92 GLU A CA 1
ATOM 760 C C . GLU A 1 92 ? 15.070 12.016 -28.339 1.00 42.38 92 GLU A C 1
ATOM 762 O O . GLU A 1 92 ? 15.144 11.384 -29.397 1.00 42.38 92 GLU A O 1
ATOM 767 N N . GLY A 1 93 ? 14.284 13.082 -28.189 1.00 39.44 93 GLY A N 1
ATOM 768 C CA . GLY A 1 93 ? 13.790 13.856 -29.323 1.00 39.44 93 GLY A CA 1
ATOM 769 C C . GLY A 1 93 ? 14.973 14.456 -30.085 1.00 39.44 93 GLY A C 1
ATOM 770 O O . GLY A 1 93 ? 15.185 15.660 -30.070 1.00 39.44 93 GLY A O 1
ATOM 771 N N . ILE A 1 94 ? 15.764 13.583 -30.699 1.00 42.09 94 ILE A N 1
ATOM 772 C CA . ILE A 1 94 ? 16.656 13.799 -31.821 1.00 42.09 94 ILE A CA 1
ATOM 773 C C . ILE A 1 94 ? 15.873 13.290 -33.046 1.00 42.09 94 ILE A C 1
ATOM 775 O O . ILE A 1 94 ? 16.344 12.472 -33.823 1.00 42.09 94 ILE A O 1
ATOM 779 N N . ASP A 1 95 ? 14.628 13.748 -33.180 1.00 39.16 95 ASP A N 1
ATOM 780 C CA . ASP A 1 95 ? 14.219 14.360 -34.436 1.00 39.16 95 ASP A CA 1
ATOM 781 C C . ASP A 1 95 ? 14.655 15.825 -34.255 1.00 39.16 95 ASP A C 1
ATOM 783 O O . ASP A 1 95 ? 14.076 16.563 -33.467 1.00 39.16 95 ASP A O 1
ATOM 787 N N . ALA A 1 96 ? 15.785 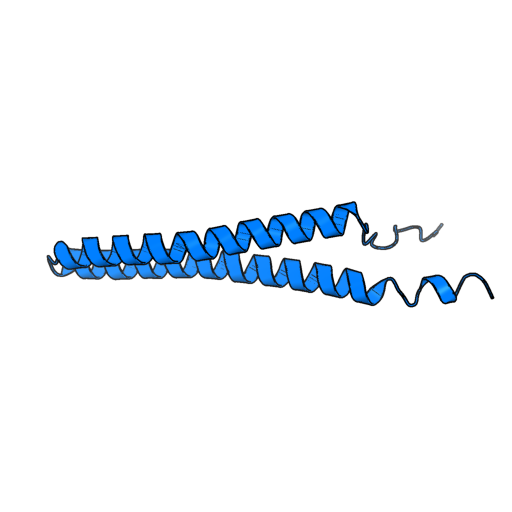16.289 -34.784 1.00 45.34 96 ALA A N 1
ATOM 788 C CA . ALA A 1 96 ? 16.117 16.225 -36.202 1.00 45.34 96 ALA A CA 1
ATOM 789 C C . ALA A 1 96 ? 14.918 16.643 -37.078 1.00 45.34 96 ALA A C 1
ATOM 791 O O . ALA A 1 96 ? 14.566 15.965 -38.033 1.00 45.34 96 ALA A O 1
ATOM 792 N N . ALA A 1 97 ? 14.295 17.773 -36.738 1.00 38.22 97 ALA A N 1
ATOM 793 C CA . ALA A 1 97 ? 13.512 18.610 -37.646 1.00 38.22 97 ALA A CA 1
ATOM 794 C C . ALA A 1 97 ? 13.447 20.021 -37.035 1.00 38.22 97 ALA A C 1
ATOM 796 O O . ALA A 1 97 ? 12.891 20.182 -35.956 1.00 38.22 97 ALA A O 1
ATOM 797 N N . SER A 1 98 ? 14.009 21.093 -37.581 1.00 38.09 98 SER A N 1
ATOM 798 C CA . SER A 1 98 ? 14.754 21.392 -38.806 1.00 38.09 98 SER A CA 1
ATOM 799 C C . SER A 1 98 ? 15.484 22.716 -38.562 1.00 38.09 98 SER A C 1
ATOM 801 O O . SER A 1 98 ? 15.031 23.474 -37.673 1.00 38.09 98 SER A O 1
#

Radius of gyration: 22.09 Å; chains: 1; bounding box: 45×28×64 Å

Sequence (98 aa):
MREEEKKEYLEPKCTQLMRLRESLHGLRDKKDLVKAIKEANLRSAENSNQPEEAERIQKRYLQGLSKIEAAIRRTEMQIQAFELENPCRAWEGIDAAS